Protein AF-A0A132AL81-F1 (afdb_monomer)

Secondary structure (DSSP, 8-state):
-HHHHHHHHHHHHHHHHHHHHHHHHHHHHHHHHHHHHHHHHHS-TT-HHHHHHHHHHHHHHHHHHHHHHHHHHHHHHHHHHHHT-GGG--HHHHHHHHHHHHHHHHHHHHHHHHHHHHHHHHHHHHHHHHHHHHHHHHTS--

Radius of gyration: 28.22 Å; Cα contacts (8 Å, |Δi|>4): 35; chains: 1; bounding box: 74×17×77 Å

Solvent-accessible surface area (backbone atoms only — not comparable to full-atom values): 7835 Å² total; per-residue (Å²): 111,71,75,56,51,54,55,53,50,55,51,50,51,52,49,52,53,42,51,52,52,41,52,54,38,51,52,53,41,52,52,42,54,51,51,48,53,60,48,56,77,78,45,62,97,85,35,64,67,58,53,52,48,47,51,55,41,49,54,52,41,52,54,39,48,50,51,44,54,50,45,53,50,51,50,51,53,52,55,58,53,58,67,73,45,68,93,68,54,53,72,69,56,48,51,49,51,52,49,55,52,52,52,52,50,52,55,49,51,54,51,50,50,52,52,50,52,51,51,50,50,52,51,51,51,52,50,53,50,53,52,53,58,60,52,57,62,67,71,73,76,121

Mean predicted aligned error: 14.99 Å

Nearest PDB structures (foldseek):
  5l3c-assembly1_A  TM=7.312E-01  e=4.660E-01  Homo sapiens
  4czz-assembly1_A  TM=7.417E-01  e=5.607E-01  Homo sapiens
  2b5u-assembly2_C  TM=5.602E-01  e=1.504E+00  Escherichia coli
  7nyw-assembly1_B  TM=6.266E-01  e=4.854E+00  Photorhabdus thracensis
  6h2f-assembly1_D  TM=5.222E-01  e=4.034E+00  Aeromonas hydrophila subsp. hydrophila AL09-71

Foldseek 3Di:
DVVLVVVVVVLVVLLVVLVVLLVVLVVLLVVLVVVLVVCVVPDDPPDPVSVVSNVVSVVSNVVSVVSNVVSVVVNVVSVVVVVVPLVSDDPVRNVVVVVVVVVVVVVVVVVVVVVVVVVVVVVVVVVVVVVVVVVVVVVVPD

pLDDT: mean 81.16, std 15.08, range [46.5, 98.0]

Sequence (142 aa):
MLLSFDYNSETADKIVSGLELMAASQEISASCAQLVVASRVKADSNSENLSNLSKSSKSVLEETGKIIATTKQCSKLIEENVINDFSKLSLHQAKRLEMECQVKVLELENHLDKERLRLASIRRAHYHLSESLCNDENNSIH

Structure (mmCIF, N/CA/C/O backbone):
data_AF-A0A132AL81-F1
#
_entry.id   AF-A0A132AL81-F1
#
loop_
_atom_site.group_PDB
_atom_site.id
_atom_site.type_symbol
_atom_site.label_atom_id
_atom_site.label_alt_id
_atom_site.label_comp_id
_atom_site.label_asym_id
_atom_site.label_entity_id
_atom_site.label_seq_id
_atom_site.pdbx_PDB_ins_code
_atom_site.Cartn_x
_atom_site.Cartn_y
_atom_site.Cartn_z
_atom_site.occupancy
_atom_site.B_iso_or_equiv
_atom_site.auth_seq_id
_atom_site.auth_comp_id
_atom_site.auth_asym_id
_atom_site.auth_atom_id
_atom_site.pdbx_PDB_model_num
ATOM 1 N N . MET A 1 1 ? 35.748 4.349 0.289 1.00 50.47 1 MET A N 1
ATOM 2 C CA . MET A 1 1 ? 35.252 3.018 0.700 1.00 50.47 1 MET A CA 1
ATOM 3 C C . MET A 1 1 ? 34.607 3.071 2.083 1.00 50.47 1 MET A C 1
ATOM 5 O O . MET A 1 1 ? 33.445 2.717 2.163 1.00 50.47 1 MET A O 1
ATOM 9 N N . LEU A 1 2 ? 35.275 3.601 3.122 1.00 46.50 2 LEU A N 1
ATOM 10 C CA . LEU A 1 2 ? 34.676 3.773 4.465 1.00 46.50 2 LEU A CA 1
ATOM 11 C C . LEU A 1 2 ? 33.423 4.676 4.477 1.00 46.50 2 LEU A C 1
ATOM 13 O O . LEU A 1 2 ? 32.367 4.236 4.903 1.00 46.50 2 LEU A O 1
ATOM 17 N N . LEU A 1 3 ? 33.481 5.861 3.855 1.00 48.88 3 LEU A N 1
ATOM 18 C CA . LEU A 1 3 ? 32.327 6.780 3.773 1.00 48.88 3 LEU A CA 1
ATOM 19 C C . LEU A 1 3 ? 31.101 6.208 3.029 1.00 48.88 3 LEU A C 1
ATOM 21 O O . LEU A 1 3 ? 29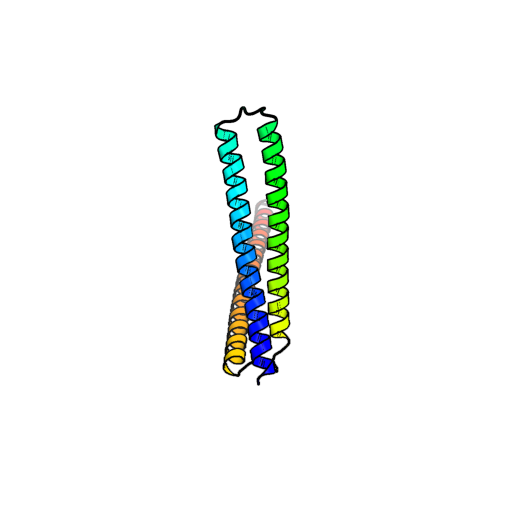.980 6.662 3.234 1.00 48.88 3 LEU A O 1
ATOM 25 N N . SER A 1 4 ? 31.303 5.225 2.147 1.00 50.25 4 SER A N 1
ATOM 26 C CA . SER A 1 4 ? 30.228 4.596 1.362 1.00 50.25 4 SER A CA 1
ATOM 27 C C . SER A 1 4 ? 29.521 3.472 2.127 1.00 50.25 4 SER A C 1
ATOM 29 O O . SER A 1 4 ? 28.378 3.145 1.814 1.00 50.25 4 SER A O 1
ATOM 31 N N . PHE A 1 5 ? 30.197 2.866 3.107 1.00 57.28 5 PHE A N 1
ATOM 32 C CA . PHE A 1 5 ? 29.614 1.846 3.976 1.00 57.28 5 PHE A CA 1
ATOM 33 C C . PHE A 1 5 ? 28.729 2.499 5.046 1.00 57.28 5 PHE A C 1
ATOM 35 O O . PHE A 1 5 ? 27.577 2.100 5.205 1.00 57.28 5 PHE A O 1
ATOM 42 N N . ASP A 1 6 ? 29.216 3.577 5.668 1.00 56.16 6 ASP A N 1
ATOM 43 C CA . ASP A 1 6 ? 28.488 4.298 6.721 1.00 56.16 6 ASP A CA 1
ATOM 44 C C . ASP A 1 6 ? 27.184 4.935 6.204 1.00 56.16 6 ASP A C 1
ATOM 46 O O . ASP A 1 6 ? 26.146 4.835 6.853 1.00 56.16 6 ASP A O 1
ATOM 50 N N . TYR A 1 7 ? 27.187 5.496 4.987 1.00 60.81 7 TYR A N 1
ATOM 51 C CA . TYR A 1 7 ? 25.984 6.081 4.373 1.00 60.81 7 TYR A CA 1
ATOM 52 C C . TYR A 1 7 ? 24.886 5.043 4.068 1.00 60.81 7 TYR A C 1
ATOM 54 O O . TYR A 1 7 ? 23.692 5.318 4.222 1.00 60.81 7 TYR A O 1
ATOM 62 N N . ASN A 1 8 ? 25.280 3.834 3.651 1.00 63.41 8 ASN A N 1
ATOM 63 C CA . ASN A 1 8 ? 24.339 2.739 3.407 1.00 63.41 8 ASN A CA 1
ATOM 64 C C . ASN A 1 8 ? 23.783 2.162 4.715 1.00 63.41 8 ASN A C 1
ATOM 66 O O . ASN A 1 8 ? 22.604 1.820 4.755 1.00 63.41 8 ASN A O 1
ATOM 70 N N . SER A 1 9 ? 24.598 2.098 5.775 1.00 69.69 9 SER A N 1
ATOM 71 C CA . SER A 1 9 ? 24.132 1.709 7.111 1.00 69.69 9 SER A CA 1
ATOM 72 C C . SER A 1 9 ? 23.099 2.703 7.636 1.00 69.69 9 SER A C 1
ATOM 74 O O . SER A 1 9 ? 21.992 2.311 7.981 1.00 69.69 9 SER A O 1
ATOM 76 N N . GLU A 1 10 ? 23.402 4.003 7.596 1.00 73.88 10 GLU A N 1
ATOM 77 C CA . GLU A 1 10 ? 22.511 5.038 8.131 1.00 73.88 10 GLU A CA 1
ATOM 78 C C . GLU A 1 10 ? 21.168 5.103 7.381 1.00 73.88 10 GLU A C 1
ATOM 80 O O . GLU A 1 10 ? 20.111 5.326 7.974 1.00 73.88 10 GLU A O 1
ATOM 85 N N . THR A 1 11 ? 21.187 4.899 6.063 1.00 70.19 11 THR A N 1
ATOM 86 C CA . THR A 1 11 ? 19.965 4.877 5.249 1.00 70.19 11 THR A CA 1
ATOM 87 C C . THR A 1 11 ? 19.130 3.628 5.528 1.00 70.19 11 THR A C 1
ATOM 89 O O . THR A 1 11 ? 17.910 3.726 5.666 1.00 70.19 11 THR A O 1
ATOM 92 N N . ALA A 1 12 ? 19.775 2.465 5.655 1.00 76.38 12 ALA A N 1
ATOM 93 C CA . ALA A 1 12 ? 19.105 1.224 6.025 1.00 76.38 12 ALA A CA 1
ATOM 94 C C . ALA A 1 12 ? 18.465 1.326 7.419 1.00 76.38 12 ALA A C 1
ATOM 96 O O . ALA A 1 12 ? 17.295 0.978 7.569 1.00 76.38 12 ALA A O 1
ATOM 97 N N . ASP A 1 13 ? 19.172 1.896 8.397 1.00 83.00 13 ASP A N 1
ATOM 98 C CA . ASP A 1 13 ? 18.669 2.102 9.758 1.00 83.00 13 ASP A CA 1
ATOM 99 C C . ASP A 1 13 ? 17.442 3.026 9.779 1.00 83.00 13 ASP A C 1
ATOM 101 O O . ASP A 1 13 ? 16.453 2.746 10.459 1.00 83.00 13 ASP A O 1
ATOM 105 N N . LYS A 1 14 ? 17.448 4.101 8.977 1.00 80.31 14 LYS A N 1
ATOM 106 C CA . LYS A 1 14 ? 16.294 5.008 8.834 1.00 80.31 14 LYS A CA 1
ATOM 107 C C . LYS A 1 14 ? 15.075 4.312 8.226 1.00 80.31 14 LYS A C 1
ATOM 109 O O . LYS A 1 14 ? 13.955 4.559 8.671 1.00 80.31 14 LYS A O 1
ATOM 114 N N . ILE A 1 15 ? 15.276 3.448 7.230 1.00 80.38 15 ILE A N 1
ATOM 115 C CA . ILE A 1 15 ? 14.189 2.678 6.608 1.00 80.38 15 ILE A CA 1
ATOM 116 C C . ILE A 1 15 ? 13.626 1.659 7.603 1.00 80.38 15 ILE A C 1
ATOM 118 O O . ILE A 1 15 ? 12.410 1.593 7.774 1.00 80.38 15 ILE A O 1
ATOM 122 N N . VAL A 1 16 ? 14.490 0.908 8.294 1.00 84.94 16 VAL A N 1
ATOM 123 C CA . VAL A 1 16 ? 14.081 -0.072 9.315 1.00 84.94 16 VAL A CA 1
ATOM 124 C C . VAL A 1 16 ? 13.286 0.615 10.423 1.00 84.94 16 VAL A C 1
ATOM 126 O O . VAL A 1 16 ? 12.165 0.202 10.709 1.00 84.94 16 VAL A O 1
ATOM 129 N N . SER A 1 17 ? 13.794 1.727 10.956 1.00 85.50 17 SER A N 1
ATOM 130 C CA . SER A 1 17 ? 13.093 2.517 11.972 1.00 85.50 17 SER A CA 1
ATOM 13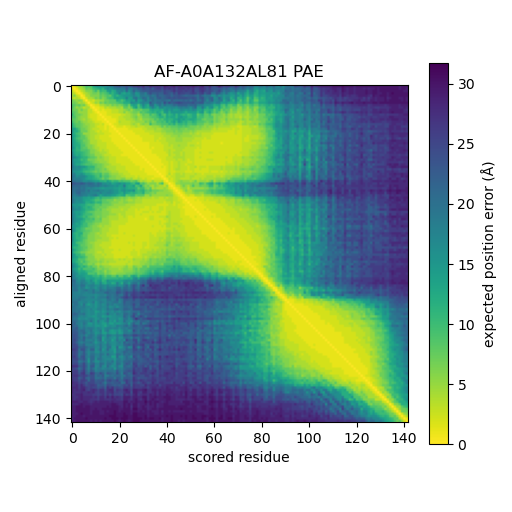1 C C . SER A 1 17 ? 11.734 3.038 11.476 1.00 85.50 17 SER A C 1
ATOM 133 O O . SER A 1 17 ? 10.747 3.020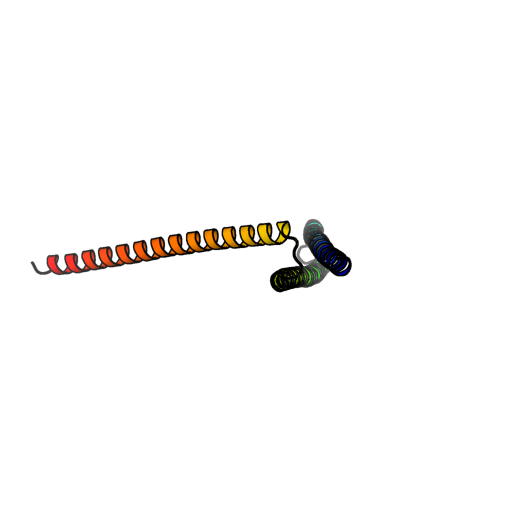 12.212 1.00 85.50 17 SER A O 1
ATOM 135 N N . GLY A 1 18 ? 11.637 3.446 10.205 1.00 87.31 18 GLY A N 1
ATOM 136 C CA . GLY A 1 18 ? 10.371 3.848 9.589 1.00 87.31 18 GLY A CA 1
ATOM 137 C C . GLY A 1 18 ? 9.354 2.704 9.483 1.00 87.31 18 GLY A C 1
ATOM 138 O O . GLY A 1 18 ? 8.169 2.898 9.766 1.00 87.31 18 GLY A O 1
ATOM 139 N N . LEU A 1 19 ? 9.802 1.502 9.117 1.00 87.44 19 LEU A N 1
ATOM 140 C CA . LEU A 1 19 ? 8.949 0.312 9.046 1.00 87.44 19 LEU A CA 1
ATOM 141 C C . LEU A 1 19 ? 8.450 -0.111 10.434 1.00 87.44 19 LEU A C 1
ATOM 143 O O . LEU A 1 19 ? 7.262 -0.398 10.590 1.00 87.44 19 LEU A O 1
ATOM 147 N N . GLU A 1 20 ? 9.320 -0.089 11.443 1.00 90.81 20 GLU A N 1
ATOM 148 C CA . GLU A 1 20 ? 8.956 -0.358 12.839 1.00 90.81 20 GLU A CA 1
ATOM 149 C C . GLU A 1 20 ? 7.926 0.655 13.356 1.00 90.81 20 GLU A C 1
ATOM 151 O O . GLU A 1 20 ? 6.909 0.271 13.938 1.00 90.81 20 GLU A O 1
ATOM 156 N N . LEU A 1 21 ? 8.125 1.946 13.068 1.00 92.12 21 LEU A N 1
ATOM 157 C CA . LEU A 1 21 ? 7.177 3.002 13.426 1.00 92.12 21 LEU A CA 1
ATOM 158 C C . LEU A 1 21 ? 5.809 2.794 12.761 1.00 92.12 21 LEU A C 1
ATOM 160 O O . LEU A 1 21 ? 4.772 2.992 13.399 1.00 92.12 21 LEU A O 1
ATOM 164 N N . MET A 1 22 ? 5.787 2.392 11.488 1.00 92.19 22 MET A N 1
ATOM 165 C CA . MET A 1 22 ? 4.548 2.073 10.776 1.00 92.19 22 MET A CA 1
ATOM 166 C C . MET A 1 22 ? 3.830 0.866 11.386 1.00 92.19 22 MET A C 1
ATOM 168 O O . MET A 1 22 ? 2.610 0.916 11.549 1.00 92.19 22 MET A O 1
ATOM 172 N N . ALA A 1 23 ? 4.561 -0.193 11.741 1.00 93.31 23 ALA A N 1
ATOM 173 C CA . ALA A 1 23 ? 3.992 -1.379 12.377 1.00 93.31 23 ALA A CA 1
ATOM 174 C C . ALA A 1 23 ? 3.380 -1.041 13.746 1.00 93.31 23 ALA A C 1
ATOM 176 O O . ALA A 1 23 ? 2.202 -1.315 13.974 1.00 93.31 23 ALA A O 1
ATOM 177 N N . ALA A 1 24 ? 4.127 -0.339 14.603 1.00 94.06 24 ALA A N 1
ATOM 178 C CA . ALA A 1 24 ? 3.646 0.108 15.910 1.00 94.06 24 ALA A CA 1
ATOM 179 C C . ALA A 1 24 ? 2.410 1.020 15.793 1.00 94.06 24 ALA A C 1
ATOM 181 O O . ALA A 1 24 ? 1.427 0.862 16.517 1.00 94.06 24 ALA A O 1
ATOM 182 N N . SER A 1 25 ? 2.414 1.942 14.827 1.00 94.31 25 SER A N 1
ATOM 183 C CA . SER A 1 25 ? 1.263 2.803 14.520 1.00 94.31 25 SER A CA 1
ATOM 184 C C . SER A 1 25 ? 0.027 1.978 14.131 1.00 94.31 25 SER A C 1
ATOM 186 O O . SER A 1 25 ? -1.088 2.218 14.602 1.00 94.31 25 SER A O 1
ATOM 188 N N . GLN A 1 26 ? 0.205 0.951 13.304 1.00 93.81 26 GLN A N 1
ATOM 189 C CA . GLN A 1 26 ? -0.899 0.087 12.898 1.00 93.81 26 GLN A CA 1
ATOM 190 C C . GLN A 1 26 ? -1.472 -0.713 14.080 1.00 93.81 26 GLN A C 1
ATOM 192 O O . GLN A 1 26 ? -2.694 -0.854 14.186 1.00 93.81 26 GLN A O 1
ATOM 197 N N . GLU A 1 27 ? -0.624 -1.184 14.995 1.00 95.31 27 GLU A N 1
ATOM 198 C CA . GLU A 1 27 ? -1.050 -1.875 16.218 1.00 95.31 27 GLU A CA 1
ATOM 199 C C . GLU A 1 27 ? -1.844 -0.965 17.162 1.00 95.31 27 GLU A C 1
ATOM 201 O O . GLU A 1 27 ? -2.881 -1.380 17.691 1.00 95.31 27 GLU A O 1
ATOM 206 N N . ILE A 1 28 ? -1.425 0.295 17.325 1.00 94.44 28 ILE A N 1
ATOM 207 C CA . ILE A 1 28 ? -2.176 1.304 18.090 1.00 94.44 28 ILE A CA 1
ATOM 208 C C . ILE A 1 28 ? -3.564 1.503 17.476 1.00 94.44 28 ILE A C 1
ATOM 210 O O . ILE A 1 28 ? -4.567 1.539 18.196 1.00 94.44 28 ILE A O 1
ATOM 214 N N . SER A 1 29 ? -3.639 1.579 16.145 1.00 92.94 29 SER A N 1
ATOM 215 C CA . SER A 1 29 ? -4.910 1.752 15.443 1.00 92.94 29 SER A CA 1
ATOM 216 C C . SER A 1 29 ? -5.844 0.558 15.632 1.00 92.94 29 SER A C 1
ATOM 218 O O . SER A 1 29 ? -7.022 0.727 15.956 1.00 92.94 29 SER A O 1
ATOM 220 N N . ALA A 1 30 ? -5.319 -0.660 15.490 1.00 93.69 30 ALA A N 1
ATOM 221 C CA . ALA A 1 30 ? -6.081 -1.882 15.721 1.00 93.69 30 ALA A CA 1
ATOM 222 C C . ALA A 1 30 ? -6.590 -1.961 17.170 1.00 93.69 30 ALA A C 1
ATOM 224 O O . ALA A 1 30 ? -7.771 -2.233 17.396 1.00 93.69 30 ALA A O 1
ATOM 225 N N . SER A 1 31 ? -5.731 -1.646 18.140 1.00 95.06 31 SER A N 1
ATOM 226 C CA . SER A 1 31 ? -6.067 -1.654 19.567 1.00 95.06 31 SER A CA 1
ATOM 227 C C . SER A 1 31 ? -7.143 -0.619 19.906 1.00 95.06 31 SER A C 1
ATOM 229 O O . SER A 1 31 ? -8.087 -0.920 20.634 1.00 95.06 31 SER A O 1
ATOM 231 N N . CYS A 1 32 ? -7.066 0.581 19.324 1.00 93.94 32 CYS A N 1
ATOM 232 C CA . CYS A 1 32 ? -8.090 1.618 19.464 1.00 93.94 32 CYS A CA 1
ATOM 233 C C . CYS A 1 32 ? -9.449 1.166 18.914 1.00 93.94 32 CYS A C 1
ATOM 235 O O . CYS A 1 32 ? -10.470 1.322 19.588 1.00 93.94 32 CYS A O 1
ATOM 237 N N . ALA A 1 33 ? -9.469 0.562 17.723 1.00 91.06 33 ALA A N 1
ATOM 238 C CA . ALA A 1 33 ? -10.695 0.042 17.126 1.00 91.06 33 ALA A CA 1
ATOM 239 C C . ALA A 1 33 ? -11.313 -1.072 17.986 1.00 91.06 33 ALA A C 1
ATOM 241 O O . ALA A 1 33 ? -12.513 -1.049 18.267 1.00 91.06 33 ALA A O 1
ATOM 242 N N . GLN A 1 34 ? -10.492 -2.014 18.460 1.00 93.00 34 GLN A N 1
ATOM 243 C CA . GLN A 1 34 ? -10.933 -3.089 19.349 1.00 93.00 34 GLN A CA 1
ATOM 244 C C . GLN A 1 34 ? -11.496 -2.545 20.663 1.00 93.00 34 GLN A C 1
ATOM 246 O O . GLN A 1 34 ? -12.543 -3.005 21.112 1.00 93.00 34 GLN A O 1
ATOM 251 N N . LEU A 1 35 ? -10.853 -1.537 21.253 1.00 91.25 35 LEU A N 1
ATOM 252 C CA . LEU A 1 35 ? -11.288 -0.919 22.501 1.00 91.25 35 LEU A CA 1
ATOM 253 C C . LEU A 1 35 ? -12.657 -0.230 22.363 1.00 91.25 35 LEU A C 1
ATOM 255 O O . LEU A 1 35 ? -13.515 -0.389 23.236 1.00 91.25 35 L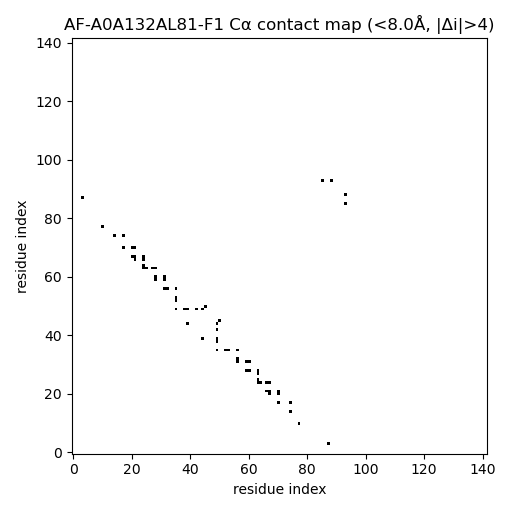EU A O 1
ATOM 259 N N . VAL A 1 36 ? -12.906 0.481 21.257 1.00 91.06 36 VAL A N 1
ATOM 260 C CA . VAL A 1 36 ? -14.224 1.079 20.962 1.00 91.06 36 VAL A CA 1
ATOM 261 C C . VAL A 1 36 ? -15.291 0.003 20.758 1.00 91.06 36 VAL A C 1
ATOM 263 O O . VAL A 1 36 ? -16.394 0.121 21.299 1.00 91.06 36 VAL A O 1
ATOM 266 N N . VAL A 1 37 ? -14.969 -1.064 20.021 1.00 91.00 37 VAL A N 1
ATOM 267 C CA . VAL A 1 37 ? -15.887 -2.192 19.803 1.00 91.00 37 VAL A CA 1
ATOM 268 C C . VAL A 1 37 ? -16.222 -2.877 21.127 1.00 91.00 37 VAL A C 1
ATOM 270 O O . VAL A 1 37 ? -17.398 -3.037 21.441 1.00 91.00 37 VAL A O 1
ATOM 273 N N . ALA A 1 38 ? -15.219 -3.207 21.942 1.00 90.19 38 ALA A N 1
ATOM 274 C CA . ALA A 1 38 ? -15.403 -3.842 23.244 1.00 90.19 38 ALA A CA 1
ATOM 275 C C . ALA A 1 38 ? -16.235 -2.972 24.199 1.00 90.19 38 ALA A C 1
ATOM 277 O O . ALA A 1 38 ? -17.128 -3.474 24.882 1.00 90.19 38 ALA A O 1
ATOM 278 N N . SER A 1 39 ? -16.008 -1.655 24.195 1.00 89.12 39 SER A N 1
ATOM 279 C CA . SER A 1 39 ? -16.773 -0.709 25.018 1.00 89.12 39 SER A CA 1
ATOM 280 C C . SER A 1 39 ? -18.239 -0.639 24.598 1.00 89.12 39 SER A C 1
ATOM 282 O O . SER A 1 39 ? -19.124 -0.565 25.449 1.00 89.12 39 SER A O 1
ATOM 284 N N . ARG A 1 40 ? -18.522 -0.733 23.294 1.00 89.44 40 ARG A N 1
ATOM 285 C CA . ARG A 1 40 ? -19.889 -0.732 22.757 1.00 89.44 40 ARG A CA 1
ATOM 286 C C . ARG A 1 40 ? -20.698 -1.970 23.168 1.00 89.44 40 ARG A C 1
ATOM 288 O O . ARG A 1 40 ? -21.913 -1.874 23.258 1.00 89.44 40 ARG A O 1
ATOM 295 N N . VAL A 1 41 ? -20.058 -3.111 23.445 1.00 88.12 41 VAL A N 1
ATOM 296 C CA . VAL A 1 41 ? -20.760 -4.350 23.852 1.00 88.12 41 VAL A CA 1
ATOM 297 C C . VAL A 1 41 ? -21.395 -4.228 25.242 1.00 88.12 41 VAL A C 1
ATOM 299 O O . VAL A 1 41 ? -22.391 -4.891 25.526 1.00 88.12 41 VAL A O 1
ATOM 302 N N . LYS A 1 42 ? -20.824 -3.397 26.122 1.00 83.62 42 LYS A N 1
ATOM 303 C CA . LYS A 1 42 ? -21.262 -3.268 27.521 1.00 83.62 42 LYS A CA 1
ATOM 304 C C . LYS A 1 42 ? -21.880 -1.908 27.857 1.00 83.62 42 LYS A C 1
ATOM 306 O O . LYS A 1 42 ? -22.511 -1.786 28.904 1.00 83.62 42 LYS A O 1
ATOM 311 N N . ALA A 1 43 ? -21.692 -0.904 27.005 1.00 86.25 43 ALA A N 1
ATOM 312 C CA . ALA A 1 43 ? -22.231 0.434 27.201 1.00 86.25 43 ALA A CA 1
ATOM 313 C C . ALA A 1 43 ? -23.613 0.594 26.557 1.00 86.25 43 ALA A C 1
ATOM 315 O O . ALA A 1 43 ? -23.883 0.057 25.485 1.00 86.25 43 ALA A O 1
ATOM 316 N N . ASP A 1 44 ? -24.464 1.389 27.205 1.00 84.75 44 ASP A N 1
ATOM 317 C CA . ASP A 1 44 ? -25.728 1.836 26.625 1.00 84.75 44 ASP A CA 1
ATOM 318 C C . ASP A 1 44 ? -25.458 2.687 25.370 1.00 84.75 44 ASP A C 1
ATOM 320 O O . ASP A 1 44 ? -24.483 3.447 25.325 1.00 84.75 44 ASP A O 1
ATOM 324 N N . SER A 1 45 ? -26.301 2.586 24.341 1.00 78.94 45 SER A N 1
ATOM 325 C CA . SER A 1 45 ? -26.057 3.241 23.046 1.00 78.94 45 SER A CA 1
ATOM 326 C C . SER A 1 45 ? -26.025 4.768 23.145 1.00 78.94 45 SER A C 1
ATOM 328 O O . SER A 1 45 ? -25.389 5.423 22.322 1.00 78.94 45 SER A O 1
ATOM 330 N N . ASN A 1 46 ? -26.665 5.321 24.179 1.00 83.38 46 ASN A N 1
ATOM 331 C CA . ASN A 1 46 ? -26.690 6.750 24.494 1.00 83.38 46 ASN A CA 1
ATOM 332 C C . ASN A 1 46 ? -25.675 7.149 25.583 1.00 83.38 46 ASN A C 1
ATOM 334 O O . ASN A 1 46 ? -25.768 8.237 26.146 1.00 83.38 46 ASN A O 1
ATOM 338 N N . SER A 1 47 ? -24.711 6.282 25.909 1.00 90.81 47 SER A N 1
ATOM 339 C CA . SER A 1 47 ? -23.692 6.575 26.917 1.00 90.81 47 SER A CA 1
ATOM 340 C C . SER A 1 47 ? -22.777 7.720 26.474 1.00 90.81 47 SER A C 1
ATOM 342 O O . SER A 1 47 ? -22.068 7.630 25.467 1.00 90.81 47 SER A O 1
ATOM 344 N N . GLU A 1 48 ? -22.728 8.782 27.278 1.00 90.38 48 GLU A N 1
ATOM 345 C CA . GLU A 1 48 ? -21.805 9.902 27.081 1.00 90.38 48 GLU A CA 1
ATOM 346 C C . GLU A 1 48 ? -20.338 9.440 27.104 1.00 90.38 48 GLU A C 1
ATOM 348 O O . GLU A 1 48 ? -19.538 9.860 26.268 1.00 90.38 48 GLU A O 1
ATOM 353 N N . ASN A 1 49 ? -20.003 8.485 27.978 1.00 89.25 49 ASN A N 1
ATOM 354 C CA . ASN A 1 49 ? -18.665 7.896 28.057 1.00 89.25 49 ASN A CA 1
ATOM 355 C C . ASN A 1 49 ? -18.280 7.165 26.763 1.00 89.25 49 ASN A C 1
ATOM 357 O O . ASN A 1 49 ? -17.157 7.325 26.290 1.00 89.25 49 ASN A O 1
ATOM 361 N N . LEU A 1 50 ? -19.203 6.405 26.157 1.00 89.56 50 LEU A N 1
ATOM 362 C CA . LEU A 1 50 ? -18.957 5.731 24.876 1.00 89.56 50 LEU A CA 1
ATOM 363 C C . LEU A 1 50 ? -18.757 6.743 23.739 1.00 89.56 50 LEU A C 1
ATOM 365 O O . LEU A 1 50 ? -17.886 6.552 22.887 1.00 89.56 50 LEU A O 1
ATOM 369 N N . SER A 1 51 ? -19.543 7.824 23.731 1.00 90.50 51 SER A N 1
ATOM 370 C CA . SER A 1 51 ? -19.420 8.914 22.756 1.00 90.50 51 SER A CA 1
ATOM 371 C C . SER A 1 51 ? -18.069 9.623 22.874 1.00 90.50 51 SER A C 1
ATOM 373 O O . SER A 1 51 ? -17.357 9.773 21.879 1.00 90.50 51 SER A O 1
ATOM 375 N N . ASN A 1 52 ? -17.668 9.986 24.095 1.00 91.12 52 ASN A N 1
ATOM 376 C CA . ASN A 1 52 ? -16.384 10.628 24.369 1.00 91.12 52 ASN A CA 1
ATOM 377 C C . ASN A 1 52 ? -15.210 9.710 24.012 1.00 91.12 52 ASN A C 1
ATOM 379 O O . ASN A 1 52 ? -14.299 10.133 23.304 1.00 91.12 52 ASN A O 1
ATOM 383 N N . LEU A 1 53 ? -15.276 8.432 24.393 1.00 90.75 53 LEU A N 1
ATOM 384 C CA . LEU A 1 53 ? -14.259 7.445 24.044 1.00 90.75 53 LEU A CA 1
ATOM 385 C C . LEU A 1 53 ? -14.126 7.258 22.529 1.00 90.75 53 LEU A C 1
ATOM 387 O O . LEU A 1 53 ? -13.015 7.224 22.006 1.00 90.75 53 LEU A O 1
ATOM 391 N N . SER A 1 54 ? -15.250 7.173 21.814 1.00 90.81 54 SER A N 1
ATOM 392 C CA . SER A 1 54 ? -15.256 7.034 20.354 1.00 90.81 54 SER A CA 1
ATOM 393 C C . SER A 1 54 ? -14.632 8.252 19.672 1.00 90.81 54 SER A C 1
ATOM 395 O O . SER A 1 54 ? -13.877 8.094 18.715 1.00 90.81 54 SER A O 1
ATOM 397 N N . LYS A 1 55 ? -14.901 9.466 20.174 1.00 93.25 55 LYS A N 1
ATOM 398 C CA . LYS A 1 55 ? -14.277 10.701 19.677 1.00 93.25 55 LYS A CA 1
ATOM 399 C C . LYS A 1 55 ? -12.769 10.702 19.914 1.00 93.25 55 LYS A C 1
ATOM 401 O O . LYS 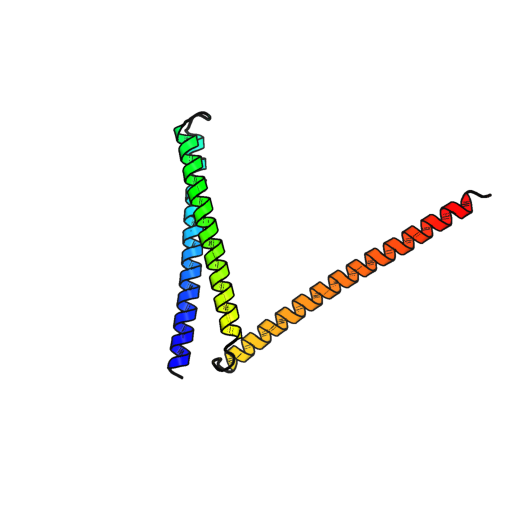A 1 55 ? -12.020 10.894 18.962 1.00 93.25 55 LYS A O 1
ATOM 406 N N . SER A 1 56 ? -12.325 10.435 21.142 1.00 93.12 56 SER A N 1
ATOM 407 C CA . SER A 1 56 ? -10.896 10.380 21.474 1.00 93.12 56 SER A CA 1
ATOM 408 C C . SER A 1 56 ? -10.165 9.305 20.668 1.00 93.12 56 SER A C 1
ATOM 410 O O . SER A 1 56 ? -9.104 9.573 20.112 1.00 93.12 56 SER A O 1
ATOM 412 N N . SER A 1 57 ? -10.753 8.113 20.539 1.00 93.75 57 SER A N 1
ATOM 413 C CA . SER A 1 57 ? -10.198 7.025 19.730 1.00 93.75 57 SER A CA 1
ATOM 414 C C . SER A 1 57 ? -10.090 7.414 18.255 1.00 93.75 57 SER A C 1
ATOM 416 O O . SER A 1 57 ? -9.058 7.175 17.633 1.00 93.75 57 SER A O 1
ATOM 418 N N . LYS A 1 58 ? -11.102 8.095 17.703 1.00 93.69 58 LYS A N 1
ATOM 419 C CA . LYS A 1 58 ? -11.054 8.606 16.330 1.00 93.69 58 LYS A CA 1
ATOM 420 C C . LYS A 1 58 ? -9.915 9.609 16.130 1.00 93.69 58 LYS A C 1
ATOM 422 O O . LYS A 1 58 ? -9.196 9.492 15.145 1.00 93.69 58 LYS A O 1
ATOM 427 N N . SER A 1 59 ? -9.703 10.533 17.067 1.00 95.00 59 SER A N 1
ATOM 428 C CA . SER A 1 59 ? -8.566 11.461 17.005 1.00 95.00 59 SER A CA 1
ATOM 429 C C . SER A 1 59 ? -7.220 10.729 17.019 1.00 95.00 59 SER A C 1
ATOM 431 O O . SER A 1 59 ? -6.342 11.063 16.230 1.00 95.00 59 SER A O 1
ATOM 433 N N . VAL A 1 60 ? -7.063 9.687 17.844 1.00 94.12 60 VAL A N 1
ATOM 434 C CA . VAL A 1 60 ? -5.843 8.857 17.841 1.00 94.12 60 VAL A CA 1
ATOM 435 C C . VAL A 1 60 ? -5.645 8.169 16.489 1.00 94.12 60 VAL A C 1
ATOM 437 O O . VAL A 1 60 ? -4.535 8.181 15.957 1.00 94.12 60 VAL A O 1
ATOM 440 N N . LEU A 1 61 ? -6.708 7.613 15.900 1.00 93.88 61 LEU A N 1
ATOM 441 C CA . LEU A 1 61 ? -6.653 6.973 14.582 1.00 93.88 61 LEU A CA 1
ATOM 442 C C . LEU A 1 61 ? -6.266 7.958 13.472 1.00 93.88 61 LEU A C 1
ATOM 444 O O . LEU A 1 61 ? -5.479 7.613 12.593 1.00 93.88 61 LEU A O 1
ATOM 448 N N . GLU A 1 62 ? -6.788 9.184 13.518 1.00 94.94 62 GLU A N 1
ATOM 449 C CA . GLU A 1 62 ? -6.457 10.240 12.558 1.00 94.94 62 GLU A CA 1
ATOM 450 C C . GLU A 1 62 ? -4.979 10.641 12.640 1.00 94.94 62 GLU A C 1
ATOM 452 O O . GLU A 1 62 ? -4.299 10.678 11.613 1.00 94.94 62 GLU A O 1
ATOM 457 N N . GLU A 1 63 ? -4.450 10.881 13.844 1.00 94.38 63 GLU A N 1
ATOM 458 C CA . GLU A 1 63 ? -3.028 11.203 14.030 1.00 94.38 63 GLU A CA 1
ATOM 459 C C . GLU A 1 63 ? -2.118 10.042 13.615 1.00 94.38 63 GLU A C 1
ATOM 461 O O . GLU A 1 63 ? -1.122 10.233 12.917 1.00 94.38 63 GLU A O 1
ATOM 466 N N . THR A 1 64 ? -2.503 8.814 13.952 1.00 94.06 64 THR A N 1
ATOM 467 C CA . THR A 1 64 ? -1.760 7.611 13.561 1.00 94.06 64 THR A CA 1
ATOM 468 C C . THR A 1 64 ? -1.739 7.427 12.041 1.00 94.06 64 THR A C 1
ATOM 470 O O . THR A 1 64 ? -0.704 7.101 11.456 1.00 94.06 64 THR A O 1
ATOM 473 N N . GLY A 1 65 ? -2.853 7.727 11.367 1.00 93.50 65 GLY A N 1
ATOM 474 C CA . GLY A 1 65 ? -2.925 7.760 9.908 1.00 93.50 65 GLY A CA 1
ATOM 475 C C . GLY A 1 65 ? -1.975 8.789 9.286 1.00 93.50 65 GLY A C 1
ATOM 476 O O . GLY A 1 65 ? -1.308 8.484 8.294 1.00 93.50 65 GLY A O 1
ATOM 477 N N . LYS A 1 66 ? -1.851 9.982 9.887 1.00 94.00 66 LYS A N 1
ATOM 478 C CA . LYS A 1 66 ? -0.893 11.013 9.446 1.00 94.00 66 LYS A CA 1
ATOM 479 C C . LYS A 1 66 ? 0.556 10.560 9.615 1.00 94.00 66 LYS A C 1
ATOM 481 O O . LYS A 1 66 ? 1.354 10.785 8.705 1.00 94.00 66 LYS A O 1
ATOM 486 N N . ILE A 1 67 ? 0.892 9.902 10.728 1.00 92.19 67 ILE A N 1
ATOM 487 C CA . ILE A 1 67 ? 2.231 9.334 10.957 1.00 92.19 67 ILE A CA 1
ATOM 488 C C . ILE A 1 67 ? 2.563 8.334 9.847 1.00 92.19 67 ILE A C 1
ATOM 490 O O . ILE A 1 67 ? 3.580 8.485 9.179 1.00 92.19 67 ILE A O 1
ATOM 494 N N . ILE A 1 68 ? 1.675 7.375 9.566 1.00 92.62 68 ILE A N 1
ATOM 495 C CA . ILE A 1 68 ? 1.892 6.367 8.515 1.00 92.62 68 ILE A CA 1
ATOM 496 C C . ILE A 1 68 ? 2.059 7.019 7.136 1.00 92.62 68 ILE A C 1
ATOM 498 O O . ILE A 1 68 ? 2.945 6.630 6.373 1.00 92.62 68 ILE A O 1
ATOM 502 N N . ALA A 1 69 ? 1.221 8.002 6.797 1.00 92.19 69 ALA A N 1
ATOM 503 C CA . ALA A 1 69 ? 1.323 8.718 5.527 1.00 92.19 69 ALA A CA 1
ATOM 504 C C . ALA A 1 69 ? 2.667 9.454 5.397 1.00 92.19 69 ALA A C 1
ATOM 506 O O . ALA A 1 69 ? 3.334 9.348 4.367 1.00 92.19 69 ALA A O 1
ATOM 507 N N . THR A 1 70 ? 3.089 10.132 6.464 1.00 90.44 70 THR A N 1
ATOM 508 C CA . THR A 1 70 ? 4.354 10.872 6.516 1.00 90.44 70 THR A CA 1
ATOM 509 C C . THR A 1 70 ? 5.548 9.926 6.417 1.00 90.44 70 THR A C 1
ATOM 511 O O . THR A 1 70 ? 6.440 10.158 5.608 1.00 90.44 70 THR A O 1
ATOM 514 N N . THR A 1 71 ? 5.552 8.814 7.157 1.00 90.00 71 THR A N 1
ATOM 515 C CA . THR A 1 71 ? 6.639 7.826 7.105 1.00 90.00 71 THR A CA 1
ATOM 516 C C . THR A 1 71 ? 6.756 7.184 5.723 1.00 90.00 71 THR A C 1
ATOM 518 O O . THR A 1 71 ? 7.865 7.048 5.207 1.00 90.00 71 THR A O 1
ATOM 521 N N . LYS A 1 72 ? 5.631 6.875 5.060 1.00 88.75 72 LYS A N 1
ATOM 522 C CA . LYS A 1 72 ? 5.633 6.406 3.662 1.00 88.75 72 LYS A CA 1
ATOM 523 C C . LYS A 1 72 ? 6.235 7.438 2.711 1.00 88.75 72 LYS A C 1
ATOM 525 O O . LYS A 1 72 ? 7.027 7.080 1.842 1.00 88.75 72 LYS A O 1
ATOM 530 N N . GLN A 1 73 ? 5.876 8.711 2.876 1.00 86.75 73 GLN A N 1
ATOM 531 C CA . GLN A 1 73 ? 6.435 9.793 2.070 1.00 86.75 73 GLN A CA 1
ATOM 532 C C . GLN A 1 73 ? 7.946 9.940 2.302 1.00 86.75 73 GLN A C 1
ATOM 534 O O . GLN A 1 73 ? 8.695 10.032 1.333 1.00 86.75 73 GLN A O 1
ATOM 539 N N . CYS A 1 74 ? 8.405 9.894 3.555 1.00 84.44 74 CYS A N 1
ATOM 540 C CA . CYS A 1 74 ? 9.829 9.912 3.888 1.00 84.44 74 CYS A CA 1
ATOM 541 C C . CYS A 1 74 ? 10.583 8.731 3.265 1.00 84.44 74 CYS A C 1
ATOM 543 O O . CYS A 1 74 ? 11.631 8.946 2.664 1.00 84.44 74 CYS A O 1
ATOM 545 N N . SER A 1 75 ? 10.040 7.510 3.337 1.00 82.31 75 SER A N 1
ATOM 546 C CA . SER A 1 75 ? 10.654 6.326 2.714 1.00 82.31 75 SER A CA 1
ATOM 547 C C . SER A 1 75 ? 10.830 6.508 1.206 1.00 82.31 75 SER A C 1
ATOM 549 O O . SER A 1 75 ? 11.910 6.266 0.675 1.00 82.31 75 SER A O 1
ATOM 551 N N . LYS A 1 76 ? 9.804 7.028 0.518 1.00 80.00 76 LYS A N 1
ATOM 552 C CA . LYS A 1 76 ? 9.866 7.300 -0.925 1.00 80.00 76 LYS A CA 1
ATOM 553 C C . LYS A 1 76 ? 10.923 8.349 -1.275 1.00 80.00 76 LYS A C 1
ATOM 555 O O . LYS A 1 76 ? 11.661 8.173 -2.236 1.00 80.00 76 LYS A O 1
ATOM 560 N N . LEU A 1 77 ? 11.020 9.423 -0.489 1.00 77.00 77 LEU A N 1
ATOM 561 C CA . LEU A 1 77 ? 12.040 10.457 -0.687 1.00 77.00 77 LEU A CA 1
ATOM 562 C C . LEU A 1 77 ? 13.459 9.914 -0.469 1.00 77.00 77 LEU A C 1
ATOM 564 O O . LEU A 1 77 ? 14.385 10.335 -1.160 1.00 77.00 77 LEU A O 1
ATOM 568 N N . ILE A 1 78 ? 13.639 8.987 0.475 1.00 72.19 78 ILE A N 1
ATOM 569 C CA . ILE A 1 78 ? 14.919 8.307 0.700 1.00 72.19 78 ILE A CA 1
ATOM 570 C C . ILE A 1 78 ? 15.272 7.432 -0.510 1.00 72.19 78 ILE A C 1
ATOM 572 O O . ILE A 1 78 ? 16.376 7.552 -1.034 1.00 72.19 78 ILE A O 1
ATOM 576 N N . GLU A 1 79 ? 14.334 6.619 -1.001 1.00 68.00 79 GLU A N 1
ATOM 577 C CA . GLU A 1 79 ? 14.527 5.798 -2.206 1.00 68.00 79 GLU A CA 1
ATOM 578 C C . GLU A 1 79 ? 14.872 6.653 -3.439 1.00 68.00 79 GLU A C 1
ATOM 580 O O . GLU A 1 79 ? 15.814 6.343 -4.166 1.00 68.00 79 GLU A O 1
ATOM 585 N N . GLU A 1 80 ? 14.173 7.773 -3.643 1.00 66.12 80 GLU A N 1
ATOM 586 C CA . GLU A 1 80 ? 14.445 8.719 -4.734 1.00 66.12 80 GLU A CA 1
ATOM 587 C C . GLU A 1 80 ? 15.837 9.365 -4.619 1.00 66.12 80 GLU A C 1
ATOM 589 O O . GLU A 1 80 ? 16.506 9.576 -5.631 1.00 66.12 80 GLU A O 1
ATOM 594 N N . ASN A 1 81 ? 16.319 9.636 -3.401 1.00 63.12 81 ASN A N 1
ATOM 595 C CA . ASN A 1 81 ? 17.674 10.151 -3.189 1.00 63.12 81 ASN A CA 1
ATOM 596 C C . ASN A 1 81 ? 18.760 9.096 -3.447 1.00 63.12 81 ASN A C 1
ATOM 598 O O . ASN A 1 81 ? 19.810 9.441 -3.984 1.00 63.12 81 ASN A O 1
ATOM 602 N N . VAL A 1 82 ? 18.507 7.819 -3.143 1.00 58.88 82 VAL A N 1
ATOM 603 C CA . VAL A 1 82 ? 19.439 6.715 -3.446 1.00 58.88 82 VAL A CA 1
ATOM 604 C C . VAL A 1 82 ? 19.627 6.542 -4.959 1.00 58.88 82 VAL A C 1
ATOM 606 O O . VAL A 1 82 ? 20.737 6.266 -5.413 1.00 58.88 82 VAL A O 1
ATOM 609 N N . ILE A 1 83 ? 18.580 6.772 -5.757 1.00 54.69 83 ILE A N 1
ATOM 610 C CA . ILE A 1 83 ? 18.652 6.711 -7.228 1.00 54.69 83 ILE A CA 1
ATOM 611 C C . ILE A 1 83 ? 19.554 7.821 -7.798 1.00 54.69 83 ILE A C 1
ATOM 613 O O . ILE A 1 83 ? 20.194 7.620 -8.825 1.00 54.69 83 ILE A O 1
ATOM 617 N N . ASN A 1 84 ? 19.676 8.970 -7.130 1.00 57.12 84 ASN A N 1
ATOM 618 C CA . ASN A 1 84 ? 20.489 10.089 -7.618 1.00 57.12 84 ASN A CA 1
ATOM 619 C C . ASN A 1 84 ? 21.995 9.963 -7.309 1.00 57.12 84 ASN A C 1
ATOM 621 O O . ASN A 1 84 ? 22.775 10.789 -7.782 1.00 57.12 84 ASN A O 1
ATOM 625 N N . ASP A 1 85 ? 22.427 8.931 -6.576 1.00 59.25 85 ASP A N 1
ATOM 626 C CA . ASP A 1 85 ? 23.819 8.755 -6.132 1.00 59.25 85 ASP A CA 1
ATOM 627 C C . ASP A 1 85 ? 24.491 7.518 -6.776 1.00 59.25 85 ASP A C 1
ATOM 629 O O . ASP A 1 85 ? 25.146 6.700 -6.124 1.00 59.25 85 ASP A O 1
ATOM 633 N N . PHE A 1 86 ? 24.342 7.376 -8.103 1.00 57.75 86 PHE A N 1
ATOM 634 C CA . PHE A 1 86 ? 24.927 6.291 -8.919 1.00 57.75 86 PHE A CA 1
ATOM 635 C C . PHE A 1 86 ? 26.438 6.091 -8.713 1.00 57.75 86 PHE A C 1
ATOM 637 O O . PHE A 1 86 ? 26.949 4.982 -8.869 1.00 57.75 86 PHE A O 1
ATOM 644 N N . SER A 1 87 ? 27.164 7.150 -8.356 1.00 59.25 87 SER A N 1
ATOM 645 C CA . SER A 1 87 ? 28.615 7.139 -8.145 1.00 59.25 87 SER A CA 1
ATOM 646 C C . SER A 1 87 ? 29.053 6.380 -6.883 1.00 59.25 87 SER A C 1
ATOM 648 O O . SER A 1 87 ? 30.251 6.154 -6.698 1.00 59.25 87 SER A O 1
ATOM 650 N N . LYS A 1 88 ? 28.112 5.961 -6.025 1.00 58.22 88 LYS A N 1
ATOM 651 C CA . LYS A 1 88 ? 28.387 5.300 -4.738 1.00 58.22 88 LYS A CA 1
ATOM 652 C C . LYS A 1 88 ? 27.946 3.833 -4.668 1.00 58.22 88 LYS A C 1
ATOM 654 O O . LYS A 1 88 ? 28.153 3.199 -3.633 1.00 58.22 88 LYS A O 1
ATOM 659 N N . LEU A 1 89 ? 27.371 3.282 -5.740 1.00 62.97 89 LEU A N 1
ATOM 660 C CA . LEU A 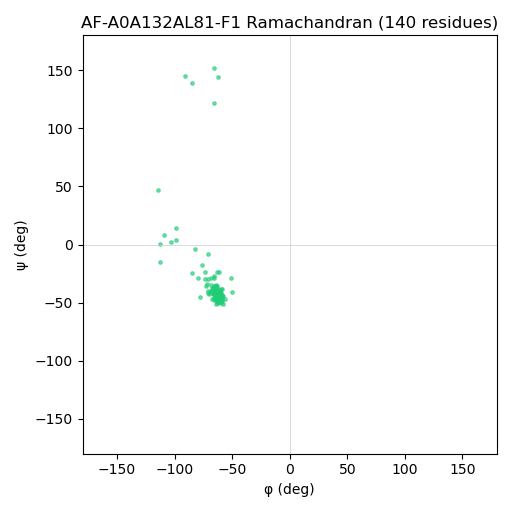1 89 ? 26.890 1.897 -5.782 1.00 62.97 89 LEU A CA 1
ATOM 661 C C . LEU A 1 89 ? 28.011 0.911 -6.150 1.00 62.97 89 LEU A C 1
ATOM 663 O O . LEU A 1 89 ? 28.806 1.153 -7.056 1.00 62.97 89 LEU A O 1
ATOM 667 N N . SER A 1 90 ? 28.051 -0.246 -5.480 1.00 70.81 90 SER A N 1
ATOM 668 C CA . SER A 1 90 ? 28.865 -1.387 -5.925 1.00 70.81 90 SER A CA 1
ATOM 669 C C . SER A 1 90 ? 28.339 -1.935 -7.258 1.00 70.81 90 SER A C 1
ATOM 671 O O . SER A 1 90 ? 27.137 -1.874 -7.519 1.00 70.81 90 SER A O 1
ATOM 673 N N . LEU A 1 91 ? 29.204 -2.544 -8.079 1.00 70.94 91 LEU A N 1
ATOM 674 C CA . LEU A 1 91 ? 28.847 -3.107 -9.392 1.00 70.94 91 LEU A CA 1
ATOM 675 C C . LEU A 1 91 ? 27.617 -4.033 -9.329 1.00 70.94 91 LEU A C 1
ATOM 677 O O . LEU A 1 91 ? 26.734 -3.958 -10.180 1.00 70.94 91 LEU A O 1
ATOM 681 N N . HIS A 1 92 ? 27.525 -4.871 -8.292 1.00 71.69 92 HIS A N 1
ATOM 682 C CA . HIS A 1 92 ? 26.382 -5.766 -8.096 1.00 71.69 92 HIS A CA 1
ATOM 683 C C . HIS A 1 92 ? 25.086 -5.004 -7.773 1.00 71.69 92 HIS A C 1
ATOM 685 O O . HIS A 1 92 ? 24.014 -5.362 -8.253 1.00 71.69 92 HIS A O 1
ATOM 691 N N . GLN A 1 93 ? 25.169 -3.940 -6.970 1.00 66.69 93 GLN A N 1
ATOM 692 C CA . GLN A 1 93 ? 24.012 -3.117 -6.605 1.00 66.69 93 GLN A CA 1
ATOM 693 C C . GLN A 1 93 ? 23.521 -2.298 -7.798 1.00 66.69 93 GLN A C 1
ATOM 695 O O . GLN A 1 93 ? 22.322 -2.260 -8.050 1.00 66.69 93 GLN A O 1
ATOM 700 N N . ALA A 1 94 ? 24.445 -1.721 -8.571 1.00 72.50 94 ALA A N 1
ATOM 701 C CA . ALA A 1 94 ? 24.126 -1.036 -9.816 1.00 72.50 94 ALA A CA 1
ATOM 702 C C . ALA A 1 94 ? 23.425 -1.984 -10.799 1.00 72.50 94 ALA A C 1
ATOM 704 O O . ALA A 1 94 ? 22.397 -1.624 -11.365 1.00 72.50 94 ALA A O 1
ATOM 705 N N . LYS A 1 95 ? 23.914 -3.227 -10.934 1.00 77.31 95 LYS A N 1
ATOM 706 C CA . LYS A 1 95 ? 23.278 -4.224 -11.801 1.00 77.31 95 LYS A CA 1
ATOM 707 C C . LYS A 1 95 ? 21.892 -4.640 -11.310 1.00 77.31 95 LYS A C 1
ATOM 709 O O . LYS A 1 95 ? 20.991 -4.827 -12.122 1.00 77.31 95 LYS A O 1
ATOM 714 N N . ARG A 1 96 ? 21.698 -4.756 -9.993 1.00 80.75 96 ARG A N 1
ATOM 715 C CA . ARG A 1 96 ? 20.380 -5.043 -9.413 1.00 80.75 96 ARG A CA 1
ATOM 716 C C . ARG A 1 96 ? 19.395 -3.907 -9.683 1.00 80.75 96 ARG A C 1
ATOM 718 O O . ARG A 1 96 ? 18.299 -4.178 -10.154 1.00 80.75 96 ARG A O 1
ATOM 725 N N . LEU A 1 97 ? 19.809 -2.659 -9.459 1.00 77.62 97 LEU A N 1
ATOM 726 C CA . LEU A 1 97 ? 18.994 -1.472 -9.729 1.00 77.62 97 LEU A CA 1
ATOM 727 C C . LEU A 1 97 ? 18.646 -1.360 -11.221 1.00 77.62 97 LEU A C 1
ATOM 729 O O . LEU A 1 97 ? 17.503 -1.095 -11.572 1.00 77.62 97 LEU A O 1
ATOM 733 N N . GLU A 1 98 ? 19.613 -1.616 -12.106 1.00 81.88 98 GLU A N 1
ATOM 734 C CA . GLU A 1 98 ? 19.395 -1.682 -13.555 1.00 81.88 98 GLU A CA 1
ATOM 735 C C . GLU A 1 98 ? 18.306 -2.710 -13.897 1.00 81.88 98 GLU A C 1
ATOM 737 O O . GLU A 1 98 ? 17.378 -2.401 -14.641 1.00 81.88 98 GLU A O 1
ATOM 742 N N . MET A 1 99 ? 18.375 -3.910 -13.312 1.00 91.25 99 MET A N 1
ATOM 743 C CA . MET A 1 99 ? 17.365 -4.951 -13.520 1.00 91.25 99 MET A CA 1
ATOM 744 C C . MET A 1 99 ? 15.996 -4.569 -12.942 1.00 91.25 99 MET A C 1
ATOM 746 O O . MET A 1 99 ? 14.986 -4.798 -13.599 1.00 91.25 99 MET A O 1
ATOM 750 N N . GLU A 1 100 ? 15.940 -3.966 -11.753 1.00 81.62 100 GLU A N 1
ATOM 751 C CA . GLU A 1 100 ? 14.694 -3.482 -11.140 1.00 81.62 100 GLU A CA 1
ATOM 752 C C . GLU A 1 100 ? 14.026 -2.405 -12.013 1.00 81.62 100 GLU A C 1
ATOM 754 O O . GLU A 1 100 ? 12.825 -2.473 -12.288 1.00 81.62 100 GLU A O 1
ATOM 759 N N . CYS A 1 101 ? 14.811 -1.458 -12.534 1.00 82.75 101 CYS A N 1
ATOM 760 C CA . CYS A 1 101 ? 14.347 -0.468 -13.504 1.00 82.75 101 CYS A CA 1
ATOM 761 C C . CYS A 1 101 ? 13.844 -1.132 -14.792 1.00 82.75 101 CYS A C 1
ATOM 763 O O . CYS A 1 101 ? 12.772 -0.778 -15.281 1.00 82.75 101 CYS A O 1
ATOM 765 N N . GLN A 1 102 ? 14.573 -2.122 -15.316 1.00 93.62 102 GLN A N 1
ATOM 766 C CA . GLN A 1 102 ? 14.186 -2.847 -16.526 1.00 93.62 102 GLN A CA 1
ATOM 767 C C . GLN A 1 102 ? 12.852 -3.587 -16.354 1.00 93.62 102 GLN A C 1
ATOM 769 O O . GLN A 1 102 ? 12.007 -3.546 -17.246 1.00 93.62 102 GLN A O 1
ATOM 774 N N . VAL A 1 103 ? 12.626 -4.230 -15.204 1.00 96.00 103 VAL A N 1
ATOM 775 C CA . VAL A 1 103 ? 11.342 -4.878 -14.891 1.00 96.00 103 VAL A CA 1
ATOM 776 C C . VAL A 1 103 ? 10.216 -3.848 -14.884 1.00 96.00 103 VAL A C 1
ATOM 778 O O . VAL A 1 103 ? 9.176 -4.070 -15.499 1.00 96.00 103 VAL A O 1
ATOM 781 N N . LYS A 1 104 ? 10.442 -2.685 -14.267 1.00 90.19 104 LYS A N 1
ATOM 782 C CA . LYS A 1 104 ? 9.434 -1.624 -14.202 1.00 90.19 104 LYS A CA 1
ATOM 783 C C . LYS A 1 104 ? 9.081 -1.054 -15.576 1.00 90.19 104 LYS A C 1
ATOM 785 O O . LYS A 1 104 ? 7.916 -0.753 -15.827 1.00 90.19 104 LYS A O 1
ATOM 790 N N . VAL A 1 105 ? 10.056 -0.942 -16.479 1.00 96.25 105 VAL A N 1
ATOM 791 C CA . VAL A 1 105 ? 9.808 -0.577 -17.883 1.00 96.25 105 VAL A CA 1
ATOM 792 C C . VAL A 1 105 ? 8.877 -1.595 -18.541 1.00 96.25 105 VAL A C 1
ATOM 794 O O . VAL A 1 105 ? 7.842 -1.201 -19.073 1.00 96.25 105 VAL A O 1
ATOM 797 N N . LEU A 1 106 ? 9.174 -2.891 -18.422 1.00 97.50 106 LEU A N 1
ATOM 798 C CA . LEU A 1 106 ? 8.353 -3.957 -19.012 1.00 97.50 106 LEU A CA 1
ATOM 799 C C . LEU A 1 106 ? 6.922 -3.974 -18.456 1.00 97.50 106 LEU A C 1
ATOM 801 O O . LEU A 1 106 ? 5.956 -4.188 -19.190 1.00 97.50 106 LEU A O 1
ATOM 805 N N . GLU A 1 107 ? 6.759 -3.735 -17.155 1.00 96.25 107 GLU A N 1
ATOM 806 C CA . GLU A 1 107 ? 5.439 -3.637 -16.529 1.00 96.25 107 GLU A CA 1
ATOM 807 C C . GLU A 1 107 ? 4.627 -2.461 -17.080 1.00 96.25 107 GLU A C 1
ATOM 809 O O . GLU A 1 107 ? 3.425 -2.603 -17.330 1.00 96.25 107 GLU A O 1
ATOM 814 N N . LEU A 1 108 ? 5.266 -1.306 -17.277 1.00 96.75 108 LEU A N 1
ATOM 815 C CA . LEU A 1 108 ? 4.626 -0.116 -17.832 1.00 96.75 108 LEU A CA 1
ATOM 816 C C . LEU A 1 108 ? 4.276 -0.297 -19.312 1.00 96.75 108 LEU A C 1
ATOM 818 O O . LEU A 1 108 ? 3.174 0.072 -19.716 1.00 96.75 108 LEU A O 1
ATOM 822 N N . GLU A 1 109 ? 5.157 -0.907 -20.103 1.00 97.31 109 GLU A N 1
ATOM 823 C CA . GLU A 1 109 ? 4.895 -1.250 -21.506 1.00 97.31 109 GLU A CA 1
ATOM 824 C C . GLU A 1 109 ? 3.691 -2.191 -21.632 1.00 97.31 109 GLU A C 1
ATOM 826 O O . GLU A 1 109 ? 2.771 -1.924 -22.403 1.00 97.31 109 GLU A O 1
ATOM 831 N N . ASN A 1 110 ? 3.619 -3.227 -20.791 1.00 97.19 110 ASN A N 1
ATOM 832 C CA . ASN A 1 110 ? 2.476 -4.139 -20.755 1.00 97.19 110 ASN A CA 1
ATOM 833 C C . ASN A 1 110 ? 1.164 -3.414 -20.395 1.00 97.19 110 ASN A C 1
ATOM 835 O O . ASN A 1 110 ? 0.119 -3.658 -21.001 1.00 97.19 110 ASN A O 1
ATOM 839 N N . HIS A 1 111 ? 1.194 -2.493 -19.425 1.00 96.69 111 HIS A N 1
ATOM 840 C CA . HIS A 1 111 ? 0.021 -1.673 -19.101 1.00 96.69 111 HIS A CA 1
ATOM 841 C C . HIS A 1 111 ? -0.393 -0.771 -20.267 1.00 96.69 111 HIS A C 1
ATOM 843 O O . HIS A 1 111 ? -1.582 -0.686 -20.582 1.00 96.69 111 HIS A O 1
ATOM 849 N N . LEU A 1 112 ? 0.573 -0.132 -20.929 1.00 98.00 112 LEU A N 1
ATOM 850 C CA . LEU A 1 112 ? 0.319 0.708 -22.094 1.00 98.00 112 LEU A CA 1
ATOM 851 C C . LEU A 1 112 ? -0.325 -0.095 -23.229 1.00 98.00 112 LEU A C 1
ATOM 853 O O . LEU A 1 112 ? -1.299 0.360 -23.830 1.00 98.00 112 LEU A O 1
ATOM 857 N N . ASP A 1 113 ? 0.177 -1.295 -23.507 1.00 97.69 113 ASP A N 1
ATOM 858 C CA . ASP A 1 113 ? -0.351 -2.148 -24.569 1.00 97.69 113 ASP A CA 1
ATOM 859 C C . ASP A 1 113 ? -1.767 -2.650 -24.265 1.00 97.69 113 ASP A C 1
ATOM 861 O O . ASP A 1 113 ? -2.624 -2.664 -25.155 1.00 97.69 113 ASP A O 1
ATOM 865 N N . LYS A 1 114 ? -2.074 -2.965 -23.001 1.00 97.31 114 LYS A N 1
ATOM 866 C CA . LYS A 1 114 ? -3.446 -3.281 -22.568 1.00 97.31 114 LYS A CA 1
ATOM 867 C C . LYS A 1 114 ? -4.404 -2.116 -22.805 1.00 97.31 114 LYS A C 1
ATOM 869 O O . LYS A 1 114 ? -5.493 -2.319 -23.345 1.00 97.31 114 LYS A O 1
ATOM 874 N N . GLU A 1 115 ? -4.005 -0.899 -22.450 1.00 96.88 115 GLU A N 1
ATOM 875 C CA . GLU A 1 115 ? -4.835 0.286 -22.679 1.00 96.88 115 GLU A CA 1
ATOM 876 C C . GLU A 1 115 ? -4.977 0.610 -24.174 1.00 96.88 115 GLU A C 1
ATOM 878 O O . GLU A 1 115 ? -6.064 0.971 -24.626 1.00 96.88 115 GLU A O 1
ATOM 883 N N . ARG A 1 116 ? -3.941 0.384 -24.992 1.00 96.94 116 ARG A N 1
ATOM 884 C CA . ARG A 1 116 ? -4.044 0.488 -26.460 1.00 96.94 116 ARG A CA 1
ATOM 885 C C . ARG A 1 116 ? -5.041 -0.510 -27.043 1.00 96.94 116 ARG A C 1
ATOM 887 O O . ARG A 1 116 ? -5.846 -0.130 -27.895 1.00 96.94 116 ARG A O 1
ATOM 894 N N . LEU A 1 117 ? -5.023 -1.761 -26.583 1.00 95.88 117 LEU A N 1
ATOM 895 C CA . LEU A 1 117 ? -5.995 -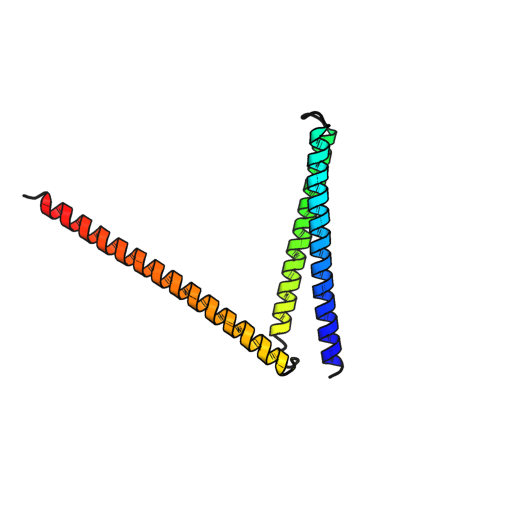2.779 -26.993 1.00 95.88 117 LEU A CA 1
ATOM 896 C C . LEU A 1 117 ? -7.419 -2.384 -26.599 1.00 95.88 117 LEU A C 1
ATOM 898 O O . LEU A 1 117 ? -8.337 -2.497 -27.413 1.00 95.88 117 LEU A O 1
ATOM 902 N N . ARG A 1 118 ? -7.595 -1.866 -25.382 1.00 95.19 118 ARG A N 1
ATOM 903 C CA . ARG A 1 118 ? -8.876 -1.349 -24.897 1.00 95.19 118 ARG A CA 1
ATOM 904 C C . ARG A 1 118 ? -9.364 -0.158 -25.724 1.00 95.19 118 ARG A C 1
ATOM 906 O O . ARG A 1 118 ? -10.528 -0.105 -26.104 1.00 95.19 118 ARG A O 1
ATOM 913 N N . LEU A 1 119 ? -8.486 0.779 -26.071 1.00 94.62 119 LEU A N 1
ATOM 914 C CA . LEU A 1 119 ? -8.836 1.897 -26.946 1.00 94.62 119 LEU A CA 1
ATOM 915 C C . LEU A 1 119 ? -9.233 1.411 -28.347 1.00 94.62 119 LEU A C 1
ATOM 917 O O . LEU A 1 119 ? -10.193 1.913 -28.931 1.00 94.62 119 LEU A O 1
ATOM 921 N N . ALA A 1 120 ? -8.522 0.420 -28.889 1.00 93.88 120 ALA A N 1
ATOM 922 C CA . ALA A 1 120 ? -8.846 -0.174 -30.180 1.00 93.88 120 ALA A CA 1
ATOM 923 C C . ALA A 1 120 ? -10.205 -0.893 -30.164 1.00 93.88 120 ALA A C 1
ATOM 925 O O . ALA A 1 120 ? -10.963 -0.762 -31.125 1.00 93.88 120 ALA A O 1
ATOM 926 N N . SER A 1 121 ? -10.547 -1.612 -29.088 1.00 91.81 121 SER A N 1
ATOM 927 C CA . SER A 1 121 ? -11.858 -2.261 -28.961 1.00 91.81 121 SER A CA 1
ATOM 928 C C . SER A 1 121 ? -12.992 -1.241 -28.858 1.00 91.81 121 SER A C 1
ATOM 930 O O . SER A 1 121 ? -13.994 -1.394 -29.554 1.00 91.81 121 SER A O 1
ATOM 932 N N . ILE A 1 122 ? -12.801 -0.155 -28.099 1.00 92.56 122 ILE A N 1
ATOM 933 C CA . ILE A 1 122 ? -13.751 0.966 -28.031 1.00 92.56 122 ILE A CA 1
ATOM 934 C C . ILE A 1 122 ? -13.964 1.576 -29.421 1.00 92.56 122 ILE A C 1
ATOM 936 O O . ILE A 1 122 ? -15.102 1.764 -29.846 1.00 92.56 122 ILE A O 1
ATOM 940 N N . ARG A 1 123 ? -12.882 1.838 -30.168 1.00 91.00 123 ARG A N 1
ATOM 941 C CA . ARG A 1 123 ? -12.976 2.378 -31.535 1.00 91.00 123 ARG A CA 1
ATOM 942 C C . ARG A 1 123 ? -13.731 1.437 -32.472 1.00 91.00 123 ARG A C 1
ATOM 944 O O . ARG A 1 123 ? -14.603 1.897 -33.198 1.00 91.00 123 ARG A O 1
ATOM 951 N N . ARG A 1 124 ? -13.446 0.130 -32.440 1.00 88.12 124 ARG A N 1
ATOM 952 C CA . ARG A 1 124 ? -14.178 -0.866 -33.248 1.00 88.12 124 ARG A CA 1
ATOM 953 C C . ARG A 1 124 ? -15.665 -0.907 -32.903 1.00 88.12 124 ARG A C 1
ATOM 955 O O . ARG A 1 124 ? -16.482 -0.929 -33.814 1.00 88.12 124 ARG A O 1
ATOM 962 N N . ALA A 1 125 ? -16.009 -0.877 -31.616 1.00 85.44 125 ALA A N 1
ATOM 963 C CA . ALA A 1 125 ? -17.401 -0.836 -31.175 1.00 85.44 125 ALA A CA 1
ATOM 964 C C . ALA A 1 125 ? -18.121 0.424 -31.684 1.00 85.44 125 ALA A C 1
ATOM 966 O O . ALA A 1 125 ? -19.253 0.335 -32.148 1.00 85.44 125 ALA A O 1
ATOM 967 N N . HIS A 1 126 ? -17.446 1.577 -31.668 1.00 81.38 126 HIS A N 1
ATOM 968 C CA . HIS A 1 126 ? -17.993 2.823 -32.203 1.00 81.38 126 HIS A CA 1
ATOM 969 C C . HIS A 1 126 ? -18.253 2.751 -33.718 1.00 81.38 126 HIS A C 1
ATOM 971 O O . HIS A 1 126 ? -19.301 3.198 -34.175 1.00 81.38 126 HIS A O 1
ATOM 977 N N . TYR A 1 127 ? -17.340 2.163 -34.503 1.00 76.31 127 TYR A N 1
ATOM 978 C CA . TYR A 1 127 ? -17.566 1.961 -35.941 1.00 76.31 127 TYR A CA 1
ATOM 979 C C . TYR A 1 127 ? -18.725 0.999 -36.216 1.00 76.31 127 TYR A C 1
ATOM 981 O O . TYR A 1 127 ? -19.586 1.329 -37.024 1.00 76.31 127 TYR A O 1
ATOM 989 N N . HIS A 1 128 ? -18.800 -0.131 -35.507 1.00 74.44 128 HIS A N 1
ATOM 990 C CA . HIS A 1 128 ? -19.912 -1.076 -35.658 1.00 74.44 128 HIS A CA 1
ATOM 991 C C . HIS A 1 128 ? -21.269 -0.453 -35.312 1.00 74.44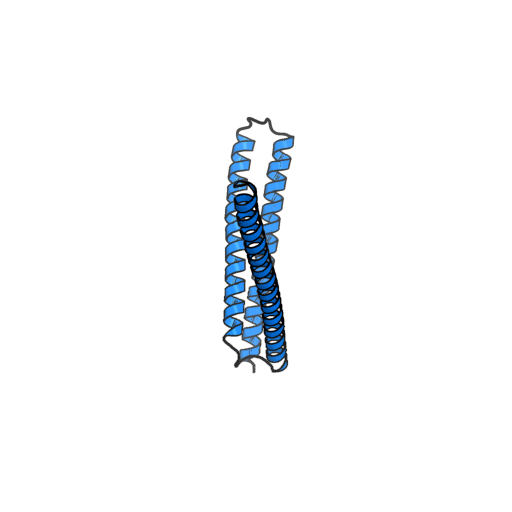 128 HIS A C 1
ATOM 993 O O . HIS A 1 128 ? -22.246 -0.691 -36.014 1.00 74.44 128 HIS A O 1
ATOM 999 N N . LEU A 1 129 ? -21.330 0.365 -34.257 1.00 71.00 129 LEU A N 1
ATOM 1000 C CA . LEU A 1 129 ? -22.560 1.054 -33.8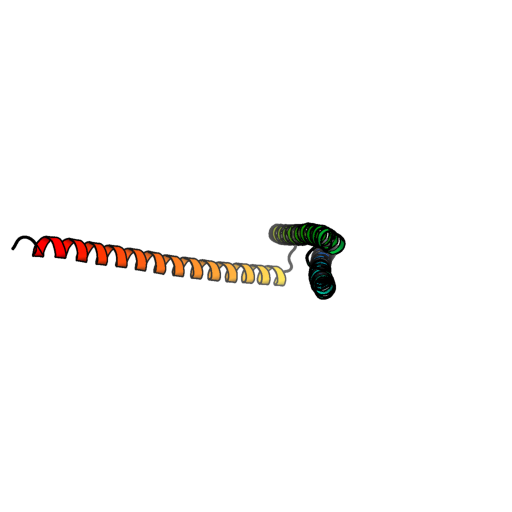67 1.00 71.00 129 LEU A CA 1
ATOM 1001 C C . LEU A 1 129 ? -22.960 2.133 -34.888 1.00 71.00 129 LEU A C 1
ATOM 1003 O O . LEU A 1 129 ? -24.135 2.273 -35.218 1.00 71.00 129 LEU A O 1
ATOM 1007 N N . SER A 1 130 ? -21.986 2.875 -35.420 1.00 66.81 130 SER A N 1
ATOM 1008 C CA . SER A 1 130 ? -22.220 3.849 -36.492 1.00 66.81 130 SER A CA 1
ATOM 1009 C C . SER A 1 130 ? -22.691 3.184 -37.790 1.00 66.81 130 SER A C 1
ATOM 1011 O O . SER A 1 130 ? -23.502 3.764 -38.506 1.00 66.81 130 SER A O 1
ATOM 1013 N N . GLU A 1 131 ? -22.196 1.986 -38.100 1.00 61.88 131 GLU A N 1
ATOM 1014 C CA . GLU A 1 131 ? -22.610 1.203 -39.268 1.00 61.88 131 GLU A CA 1
ATOM 1015 C C . GLU A 1 131 ? -24.035 0.654 -39.105 1.00 61.88 131 GLU A C 1
ATOM 1017 O O . GLU A 1 131 ? -24.828 0.731 -40.042 1.00 61.88 131 GLU A O 1
ATOM 1022 N N . SER A 1 132 ? -24.410 0.183 -37.908 1.00 60.25 132 SER A N 1
ATOM 1023 C CA . SER A 1 132 ? -25.790 -0.245 -37.640 1.00 60.25 132 SER A CA 1
ATOM 1024 C C . SER A 1 132 ? -26.789 0.914 -37.710 1.00 60.25 132 SER A C 1
ATOM 1026 O O . SER A 1 132 ? -27.851 0.756 -38.301 1.00 60.25 132 SER A O 1
ATOM 1028 N N . LEU A 1 133 ? -26.427 2.097 -37.199 1.00 59.41 133 LEU A N 1
ATOM 1029 C CA . LEU A 1 133 ? -27.291 3.286 -37.232 1.00 59.41 133 LEU A CA 1
ATOM 1030 C C . LEU A 1 133 ? -27.544 3.794 -38.665 1.00 59.41 133 LEU A C 1
ATOM 1032 O O . LEU A 1 133 ? -28.653 4.220 -38.971 1.00 59.41 133 LEU A O 1
ATOM 1036 N N . CYS A 1 134 ? -26.557 3.706 -39.564 1.00 57.03 134 CYS A N 1
ATOM 1037 C CA . CYS A 1 134 ? -26.742 4.056 -40.980 1.00 57.03 134 CYS A CA 1
ATOM 1038 C C . CYS A 1 134 ? -27.562 3.022 -41.775 1.00 57.03 134 CYS A C 1
ATOM 1040 O O . CYS A 1 134 ? -28.141 3.363 -42.807 1.00 57.03 134 CYS A O 1
ATOM 1042 N N . ASN A 1 135 ? -27.614 1.762 -41.335 1.00 54.69 135 ASN A N 1
ATOM 1043 C CA . ASN A 1 135 ? -28.400 0.727 -42.012 1.00 54.69 135 ASN A CA 1
ATOM 1044 C C . ASN A 1 135 ? -29.896 0.798 -41.665 1.00 54.69 135 ASN A C 1
ATOM 1046 O O . ASN A 1 135 ? -30.724 0.470 -42.515 1.00 54.69 135 ASN A O 1
ATOM 1050 N N . ASP A 1 136 ? -30.253 1.292 -40.476 1.00 53.84 136 ASP A N 1
ATOM 1051 C CA . ASP A 1 136 ? -31.652 1.458 -40.061 1.00 53.84 136 ASP A CA 1
ATOM 1052 C C . ASP A 1 136 ? -32.359 2.640 -40.765 1.00 53.84 136 ASP A C 1
ATOM 1054 O O . ASP A 1 136 ? -33.560 2.560 -41.036 1.00 53.84 136 ASP A O 1
ATOM 1058 N N . GLU A 1 137 ? -31.639 3.702 -41.158 1.00 51.47 137 GLU A N 1
ATOM 1059 C CA . GLU A 1 137 ? -32.231 4.807 -41.941 1.00 51.47 137 GLU A CA 1
ATOM 1060 C C . GLU A 1 137 ? -32.560 4.410 -43.392 1.00 51.47 137 GLU A C 1
ATOM 1062 O O . GLU A 1 137 ? -33.540 4.894 -43.960 1.00 51.47 137 GLU A O 1
ATOM 1067 N N . ASN A 1 138 ? -31.816 3.469 -43.985 1.00 50.69 138 ASN A N 1
ATOM 1068 C CA . ASN A 1 138 ? -32.082 2.995 -45.349 1.00 50.69 138 ASN A CA 1
ATOM 1069 C C . ASN A 1 138 ? -33.281 2.032 -45.447 1.00 50.69 138 ASN A C 1
ATOM 1071 O O . ASN A 1 138 ? -33.822 1.854 -46.536 1.00 50.69 138 ASN A O 1
ATOM 1075 N N . ASN A 1 139 ? -33.726 1.436 -44.335 1.00 52.38 139 ASN A N 1
ATOM 1076 C CA . ASN A 1 139 ? -34.861 0.503 -44.310 1.00 52.38 139 ASN A CA 1
ATOM 1077 C C . ASN A 1 139 ? -36.191 1.151 -43.860 1.00 52.38 139 ASN A C 1
ATOM 1079 O O . ASN A 1 139 ? -37.195 0.456 -43.743 1.00 52.38 139 ASN A O 1
ATOM 1083 N N . SER A 1 140 ? -36.214 2.469 -43.614 1.00 50.62 140 SER A N 1
ATOM 1084 C CA . SER A 1 140 ? -37.439 3.244 -43.316 1.00 50.62 140 SER A CA 1
ATOM 1085 C C . SER A 1 140 ? -37.953 4.088 -44.494 1.00 50.62 140 SER A C 1
ATOM 1087 O O . SER A 1 140 ? -38.938 4.807 -44.336 1.00 50.62 140 SER A O 1
ATOM 1089 N N . ILE A 1 141 ? -37.309 4.031 -45.669 1.00 52.66 141 ILE A N 1
ATOM 1090 C CA . ILE A 1 141 ? -37.691 4.822 -46.862 1.00 52.66 141 ILE A CA 1
ATOM 1091 C C . ILE A 1 141 ? -38.300 3.948 -47.982 1.00 52.66 141 ILE A C 1
ATOM 1093 O O . ILE A 1 141 ? -38.583 4.452 -49.066 1.00 52.66 141 ILE A O 1
ATOM 1097 N N . HIS A 1 142 ? -38.585 2.664 -47.741 1.00 46.50 142 HIS A N 1
ATOM 1098 C CA . HIS A 1 142 ? -39.284 1.825 -48.723 1.00 46.50 142 HIS A CA 1
ATOM 1099 C C . HIS A 1 142 ? -40.625 1.294 -48.223 1.00 46.50 142 HIS A C 1
ATOM 1101 O O . HIS A 1 142 ? -41.518 1.143 -49.092 1.00 46.50 142 HIS A O 1
#

InterPro domains:
  IPR002558 I/LWEQ domain [PF01608] (11-128)
  IPR002558 I/LWEQ domain [PS50945] (1-130)
  IPR002558 I/LWEQ domain [SM00307] (2-130)
  IPR030224 Sla2 family [PTHR10407] (10-130)
  IPR035964 I/LWEQ domain superfamily [SSF109885] (18-80)

Organism: Sarcoptes scabiei (NCBI:txid52283)